Protein AF-A0A960K8X3-F1 (afdb_monomer_lite)

Sequence (149 aa):
ESIFLVGTPQCLLAEGLADLALEALLGPAPEPVLAELLHPLGIRYDTEVVAAVATAGEALSAVRGNAALILHDRGGSEDDAIDELVRWG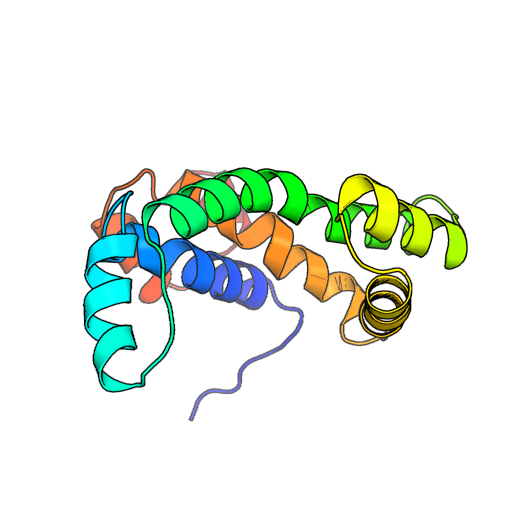LQPRERAAKSIAFLTHPTWRSYIFCYVAGLPMCRAFVRGEPARFEHLLTEQVTPQDLLAA

Foldseek 3Di:
DDDDDAPDLVLLQVLQLVVCVQCLPCNLQSQVVVCVVCVVVVDDGDSVVCSVCVVVQLVLLCLLVVLLCCVPPVVHDLVVSLCSCVVRVVDDSVVSNVSVCQCPPPRRVVSSCSNNVSNVLLCQQCVSPSVSSVCSVPDDDGSVNSVV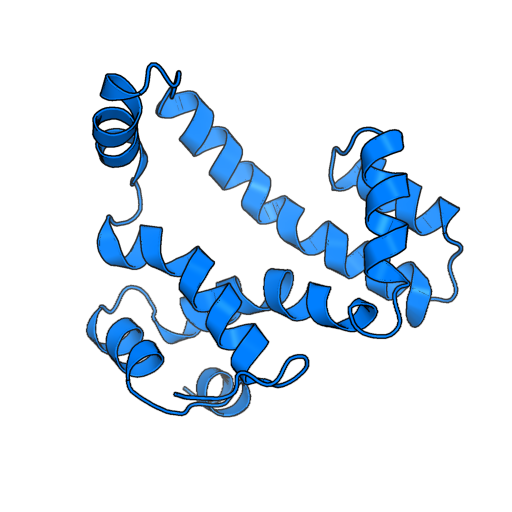D

pLDDT: mean 94.08, std 5.46, range [45.34, 98.75]

Secondary structure (DSSP, 8-state):
-----TTSHHHHHHHHHHHHHHHHHH-S--HHHHHHHHGGGT----HHHHHHHHHHHHHHTTHHHHHHHHHHTS---HHHHHHHHHHTS---HHHHHHHHHHHH-TTTTTTHHHHHHHHHHHHHHHTT-HHHHHHHHHS---HHHHHT-

Structure (mmCIF, N/CA/C/O backbone):
data_AF-A0A960K8X3-F1
#
_entry.id   AF-A0A960K8X3-F1
#
loop_
_atom_site.group_PDB
_atom_site.id
_atom_site.type_symbol
_atom_site.label_atom_id
_atom_site.label_alt_id
_atom_site.label_comp_id
_atom_site.label_asym_id
_atom_site.label_entity_id
_atom_site.label_seq_id
_atom_site.pdbx_PDB_ins_code
_atom_site.Cartn_x
_atom_site.Cartn_y
_atom_site.Cartn_z
_atom_site.occupancy
_atom_site.B_iso_or_equiv
_atom_site.auth_seq_id
_atom_site.auth_comp_id
_atom_site.auth_asym_id
_atom_site.auth_atom_id
_atom_site.pdbx_PDB_model_num
ATOM 1 N N . GLU A 1 1 ? 11.218 16.882 19.657 1.00 45.34 1 GLU A N 1
ATOM 2 C CA . GLU A 1 1 ? 11.329 16.702 18.197 1.00 45.34 1 GLU A CA 1
ATOM 3 C C . GLU A 1 1 ? 11.992 15.354 17.959 1.00 45.34 1 GLU A C 1
ATOM 5 O O . GLU A 1 1 ? 13.006 15.090 18.597 1.00 45.34 1 GLU A O 1
ATOM 10 N N . SER A 1 2 ? 11.386 14.469 17.171 1.00 75.69 2 SER A N 1
ATOM 11 C CA . SER A 1 2 ? 11.966 13.170 16.810 1.00 75.69 2 SER A CA 1
ATOM 12 C C . SER A 1 2 ? 12.365 13.191 15.336 1.00 75.69 2 SER A C 1
ATOM 14 O O . SER A 1 2 ? 11.664 13.754 14.499 1.00 75.69 2 SER A O 1
ATOM 16 N N . ILE A 1 3 ? 13.519 12.606 15.020 1.00 82.06 3 ILE A N 1
ATOM 17 C CA . ILE A 1 3 ? 13.980 12.418 13.641 1.00 82.06 3 ILE A CA 1
ATOM 18 C C . ILE A 1 3 ? 13.309 11.155 13.091 1.00 82.06 3 ILE A C 1
ATOM 20 O O . ILE A 1 3 ? 13.352 10.115 13.746 1.00 82.06 3 ILE A O 1
ATOM 24 N N . PHE A 1 4 ? 12.726 11.227 11.891 1.00 81.69 4 PHE A N 1
ATOM 25 C CA . PHE A 1 4 ? 12.222 10.056 11.166 1.00 81.69 4 PHE A CA 1
ATOM 26 C C . PHE A 1 4 ? 13.248 9.604 10.124 1.00 81.69 4 PHE A C 1
ATOM 28 O O . PHE A 1 4 ? 13.602 10.361 9.218 1.00 81.69 4 PHE A O 1
ATOM 35 N N . LEU A 1 5 ? 13.738 8.371 10.257 1.00 87.75 5 LEU A N 1
ATOM 36 C CA . LEU A 1 5 ? 14.736 7.805 9.353 1.00 87.75 5 LEU A CA 1
ATOM 37 C C . LEU A 1 5 ? 14.056 6.991 8.249 1.00 87.75 5 LEU A C 1
ATOM 39 O O . LEU A 1 5 ? 13.492 5.924 8.492 1.00 87.75 5 LEU A O 1
ATOM 43 N N . VAL A 1 6 ? 14.154 7.493 7.021 1.00 89.12 6 VAL A N 1
ATOM 44 C CA . VAL A 1 6 ? 13.649 6.832 5.813 1.00 89.12 6 VAL A CA 1
ATOM 45 C C . VAL A 1 6 ? 14.497 5.605 5.469 1.00 89.12 6 VAL A C 1
ATOM 47 O O . VAL A 1 6 ? 15.713 5.612 5.648 1.00 89.12 6 VAL A O 1
ATOM 50 N N . GLY A 1 7 ? 13.862 4.561 4.928 1.00 84.75 7 GLY A N 1
ATOM 51 C CA . GLY A 1 7 ? 14.547 3.334 4.506 1.00 84.75 7 GLY A CA 1
ATOM 52 C C . GLY A 1 7 ? 14.835 2.372 5.660 1.00 84.75 7 GLY A C 1
ATOM 53 O O . GLY A 1 7 ? 15.671 1.482 5.528 1.00 84.75 7 GLY A O 1
ATOM 54 N N . THR A 1 8 ? 14.151 2.554 6.789 1.00 89.06 8 THR A N 1
ATOM 55 C CA . THR A 1 8 ? 14.222 1.670 7.954 1.00 89.06 8 THR A CA 1
ATOM 56 C C . THR A 1 8 ? 12.971 0.787 8.034 1.00 89.06 8 THR A C 1
ATOM 58 O O . THR A 1 8 ? 11.943 1.126 7.441 1.00 89.06 8 THR A O 1
ATOM 61 N N . PRO A 1 9 ? 13.004 -0.325 8.793 1.00 87.62 9 PRO A N 1
ATOM 62 C CA . PRO A 1 9 ? 11.816 -1.153 9.015 1.00 87.62 9 PRO A CA 1
ATOM 63 C C . PRO A 1 9 ? 10.615 -0.390 9.598 1.00 87.62 9 PRO A C 1
ATOM 65 O O . PRO A 1 9 ? 9.474 -0.774 9.355 1.00 87.62 9 PRO A O 1
ATOM 68 N N . GLN A 1 10 ? 10.860 0.723 10.300 1.00 90.25 10 GLN A N 1
ATOM 69 C CA . GLN A 1 10 ? 9.812 1.612 10.804 1.00 90.25 10 GLN A CA 1
ATOM 70 C C . GLN A 1 10 ? 8.923 2.159 9.678 1.00 90.25 10 GLN A C 1
ATOM 72 O O . GLN A 1 10 ? 7.726 2.322 9.886 1.00 90.25 10 GLN A O 1
ATOM 77 N N . CYS A 1 11 ? 9.469 2.415 8.483 1.00 93.75 11 CYS A N 1
ATOM 78 C CA . CYS A 1 11 ? 8.678 2.903 7.352 1.00 93.75 11 CYS A CA 1
ATOM 79 C C . CYS A 1 11 ? 7.635 1.875 6.900 1.00 93.75 11 CYS A C 1
ATOM 81 O O . CYS A 1 11 ? 6.506 2.248 6.614 1.00 93.75 11 CYS A O 1
ATOM 83 N N . LEU A 1 12 ? 7.980 0.583 6.885 1.00 94.19 12 LEU A N 1
ATOM 84 C CA . LEU A 1 12 ? 7.037 -0.478 6.519 1.00 94.19 12 LEU A CA 1
ATOM 85 C C . LEU A 1 12 ? 5.853 -0.529 7.488 1.00 94.19 12 LEU A C 1
ATOM 87 O O . LEU A 1 12 ? 4.708 -0.623 7.055 1.00 94.19 12 LEU A O 1
ATOM 91 N N . LEU A 1 13 ? 6.131 -0.429 8.789 1.00 94.62 13 LEU A N 1
ATOM 92 C CA . LEU A 1 13 ? 5.092 -0.405 9.816 1.00 94.62 13 LEU A CA 1
ATOM 93 C C . LEU A 1 13 ? 4.251 0.867 9.738 1.00 94.62 13 LEU A C 1
ATOM 95 O O . LEU A 1 13 ? 3.033 0.786 9.824 1.00 94.62 13 LEU A O 1
ATOM 99 N N . ALA A 1 14 ? 4.882 2.025 9.535 1.00 94.00 14 ALA A N 1
ATOM 100 C CA . ALA A 1 14 ? 4.185 3.302 9.434 1.00 94.00 14 ALA A CA 1
ATOM 101 C C . ALA A 1 14 ? 3.200 3.329 8.254 1.00 94.00 14 ALA A C 1
ATOM 103 O O . ALA A 1 14 ? 2.041 3.687 8.446 1.00 94.00 14 ALA A O 1
ATOM 104 N N . GLU A 1 15 ? 3.632 2.906 7.061 1.00 95.50 15 GLU A N 1
ATOM 105 C CA . GLU A 1 15 ? 2.754 2.827 5.885 1.00 95.50 15 GLU A CA 1
ATOM 106 C C . GLU A 1 15 ? 1.652 1.774 6.089 1.00 95.50 15 GLU A C 1
ATOM 108 O O . GLU A 1 15 ? 0.478 2.043 5.847 1.00 95.50 15 GLU A O 1
ATOM 113 N N . GLY A 1 16 ? 1.999 0.596 6.622 1.00 95.62 16 GLY A N 1
ATOM 114 C CA . GLY A 1 16 ? 1.017 -0.452 6.903 1.00 95.62 16 GLY A CA 1
ATOM 115 C C . GLY A 1 16 ? -0.041 -0.049 7.931 1.00 95.62 16 GLY A C 1
ATOM 116 O O . GLY A 1 16 ? -1.207 -0.405 7.785 1.00 95.62 16 GLY A O 1
ATOM 117 N N . LEU A 1 17 ? 0.348 0.711 8.957 1.00 95.69 17 LEU A N 1
ATOM 118 C CA . LEU A 1 17 ? -0.571 1.271 9.947 1.00 95.69 17 LEU A CA 1
ATOM 119 C C . LEU A 1 17 ? -1.450 2.367 9.360 1.00 95.69 17 LEU A C 1
ATOM 121 O O . LEU A 1 17 ? -2.631 2.414 9.691 1.00 95.69 17 LEU A O 1
ATOM 125 N N . ALA A 1 18 ? -0.898 3.223 8.498 1.00 95.06 18 ALA A N 1
ATOM 126 C CA . ALA A 1 18 ? -1.667 4.261 7.826 1.00 95.06 18 ALA A CA 1
ATOM 127 C C . ALA A 1 18 ? -2.791 3.655 6.971 1.00 95.06 18 ALA A C 1
ATOM 129 O O . ALA A 1 18 ? -3.934 4.103 7.071 1.00 95.06 18 ALA A O 1
ATOM 130 N N . ASP A 1 19 ? -2.493 2.598 6.211 1.00 93.69 19 ASP A N 1
ATOM 131 C CA . ASP A 1 19 ? -3.495 1.891 5.406 1.00 93.69 19 ASP A CA 1
ATOM 132 C C . ASP A 1 19 ? -4.504 1.119 6.281 1.00 93.69 19 ASP A C 1
ATOM 134 O O . ASP A 1 19 ? -5.706 1.138 6.010 1.00 93.69 19 ASP A O 1
ATOM 138 N N . LEU A 1 20 ? -4.046 0.470 7.360 1.00 95.12 20 LEU A N 1
ATOM 139 C CA . LEU A 1 20 ? -4.909 -0.318 8.251 1.00 95.12 20 LEU A CA 1
ATOM 140 C C . LEU A 1 20 ? -5.806 0.547 9.154 1.00 95.12 20 LEU A C 1
ATOM 142 O O . LEU A 1 20 ? -6.844 0.076 9.620 1.00 95.12 20 LEU A O 1
ATOM 146 N N . ALA A 1 21 ? -5.430 1.801 9.419 1.00 94.38 21 ALA A N 1
ATOM 147 C CA . ALA A 1 21 ? -6.099 2.652 10.400 1.00 94.38 21 ALA A CA 1
ATOM 148 C C . ALA A 1 21 ? -7.601 2.809 10.137 1.00 94.38 21 ALA A C 1
ATOM 150 O O . ALA A 1 21 ? -8.384 2.775 11.083 1.00 94.38 21 ALA A O 1
ATOM 151 N N . LEU A 1 22 ? -8.017 2.945 8.872 1.00 91.62 22 LEU A N 1
ATOM 152 C CA . LEU A 1 22 ? -9.437 3.076 8.529 1.00 91.62 22 LEU A CA 1
ATOM 153 C C . LEU A 1 22 ? -10.240 1.839 8.947 1.00 91.62 22 LEU A C 1
ATOM 155 O O . LEU A 1 22 ? -11.282 1.983 9.581 1.00 91.62 22 LEU A O 1
ATOM 159 N N . GLU A 1 23 ? -9.730 0.642 8.656 1.00 91.69 23 GLU A N 1
ATOM 160 C CA . GLU A 1 23 ? -10.347 -0.627 9.060 1.00 91.69 23 GLU A CA 1
ATOM 161 C C . GLU A 1 23 ? -10.367 -0.773 10.589 1.00 91.69 23 GLU A C 1
ATOM 163 O O . GLU A 1 23 ? -11.380 -1.166 11.164 1.00 91.69 23 GLU A O 1
ATOM 168 N N . ALA A 1 24 ? -9.275 -0.402 11.265 1.00 92.75 24 ALA A N 1
ATOM 169 C CA . ALA A 1 24 ? -9.170 -0.491 12.720 1.00 92.75 24 ALA A CA 1
ATOM 170 C C . ALA A 1 24 ? -10.111 0.482 13.458 1.00 92.75 24 ALA A C 1
ATOM 172 O O . ALA A 1 24 ? -10.643 0.142 14.514 1.00 92.75 24 ALA A O 1
ATOM 173 N N . LEU A 1 25 ? -10.313 1.688 12.917 1.00 91.69 25 LEU A N 1
ATOM 174 C CA . LEU A 1 25 ? -11.126 2.746 13.527 1.00 91.69 25 LEU A CA 1
ATOM 175 C C . LEU A 1 25 ? -12.615 2.617 13.196 1.00 91.69 25 LEU A C 1
ATOM 177 O O . LEU A 1 25 ? -13.458 2.855 14.059 1.00 91.69 25 LEU A O 1
ATOM 181 N N . LEU A 1 26 ? -12.937 2.303 11.940 1.00 92.12 26 LEU A N 1
ATOM 182 C CA . LEU A 1 26 ? -14.297 2.386 11.396 1.00 92.12 26 LEU A CA 1
ATOM 183 C C . LEU A 1 26 ? -14.887 1.012 11.049 1.00 92.12 26 LEU A C 1
ATOM 185 O O . LEU A 1 26 ? -16.073 0.914 10.734 1.00 92.12 26 LEU A O 1
ATOM 189 N N . GLY A 1 27 ? -14.089 -0.054 11.134 1.00 90.81 27 GLY A N 1
ATOM 190 C CA . GLY A 1 27 ? -14.496 -1.403 10.764 1.00 90.81 27 GLY A CA 1
ATOM 191 C C . GLY A 1 27 ? -14.450 -1.657 9.249 1.00 90.81 27 GLY A C 1
ATOM 192 O O . GLY A 1 27 ? -13.880 -0.872 8.492 1.00 90.81 27 GLY A O 1
ATOM 193 N N . PRO A 1 28 ? -15.055 -2.764 8.779 1.00 87.12 28 PRO A N 1
ATOM 194 C CA . PRO A 1 28 ? -14.908 -3.246 7.401 1.00 87.12 28 PRO A CA 1
ATOM 195 C C . PRO A 1 28 ? -15.675 -2.432 6.347 1.00 87.12 28 PRO A C 1
ATOM 197 O O . PRO A 1 28 ? -15.546 -2.723 5.163 1.00 87.12 28 PRO A O 1
ATOM 200 N N . ALA A 1 29 ? -16.497 -1.463 6.759 1.00 91.31 29 ALA A N 1
ATOM 201 C CA . ALA A 1 29 ? -17.305 -0.629 5.869 1.00 91.31 29 ALA A CA 1
ATOM 202 C C . ALA A 1 29 ? -17.186 0.856 6.273 1.00 91.31 29 ALA A C 1
ATOM 204 O O . ALA A 1 29 ? -18.129 1.416 6.845 1.00 91.31 29 ALA A O 1
ATOM 205 N N . PRO A 1 30 ? -16.018 1.493 6.056 1.00 94.00 30 PRO A N 1
ATOM 206 C CA . PRO A 1 30 ? -15.779 2.884 6.446 1.00 94.00 30 PRO A CA 1
ATOM 207 C C . PRO A 1 30 ? -16.555 3.902 5.593 1.00 94.00 30 PRO A C 1
ATOM 209 O O . PRO A 1 30 ? -16.683 5.067 5.977 1.00 94.00 30 PRO A O 1
ATOM 212 N N . GLU A 1 31 ? -17.067 3.497 4.430 1.00 95.94 31 GLU A N 1
ATOM 213 C CA . GLU A 1 31 ? -17.585 4.384 3.390 1.00 95.94 31 GLU A CA 1
ATOM 214 C C . GLU A 1 31 ? -18.725 5.306 3.850 1.00 95.94 31 GLU A C 1
ATOM 216 O O . GLU A 1 31 ? -18.674 6.485 3.497 1.00 95.94 31 GLU A O 1
ATOM 221 N N . PRO A 1 32 ? -19.725 4.864 4.644 1.00 95.62 32 PRO A N 1
ATOM 222 C CA . PRO A 1 32 ? -20.785 5.756 5.118 1.00 95.62 32 PRO A CA 1
ATOM 223 C C . PRO A 1 32 ? -20.250 6.904 5.980 1.00 95.62 32 PRO A C 1
ATOM 225 O O . PRO A 1 32 ? -20.633 8.055 5.783 1.00 95.62 32 PRO A O 1
ATOM 228 N N . VAL A 1 33 ? -19.306 6.611 6.880 1.00 96.12 33 VAL A N 1
ATOM 229 C CA . VAL A 1 33 ? -18.677 7.625 7.741 1.00 96.12 33 VAL A CA 1
ATOM 230 C C . VAL A 1 33 ? -17.846 8.593 6.899 1.00 96.12 33 VAL A C 1
ATOM 232 O O . VAL A 1 33 ? -17.913 9.807 7.084 1.00 96.12 33 VAL A O 1
ATOM 235 N N . LEU A 1 34 ? -17.087 8.076 5.928 1.00 95.31 34 LEU A N 1
ATOM 236 C CA . LEU A 1 34 ? -16.301 8.916 5.024 1.00 95.31 34 LEU A CA 1
ATOM 237 C C . LEU A 1 34 ? -17.192 9.808 4.148 1.00 95.31 34 LEU A C 1
ATOM 239 O O . LEU A 1 34 ? -16.858 10.973 3.938 1.00 95.31 34 LEU A O 1
ATOM 243 N N . ALA A 1 35 ? -18.341 9.311 3.686 1.00 96.62 35 ALA A N 1
ATOM 244 C CA . ALA A 1 35 ? -19.303 10.103 2.925 1.00 96.62 35 ALA A CA 1
ATOM 245 C C . ALA A 1 35 ? -19.828 11.296 3.738 1.00 96.62 35 ALA A C 1
ATOM 247 O O . ALA A 1 35 ? -19.871 12.415 3.221 1.00 96.62 35 ALA A O 1
ATOM 248 N N . GLU A 1 36 ? -20.169 11.085 5.014 1.00 96.38 36 GLU A N 1
ATOM 249 C CA . GLU A 1 36 ? -20.609 12.155 5.919 1.00 96.38 36 GLU A CA 1
ATOM 250 C C . GLU A 1 36 ? -19.524 13.221 6.126 1.00 96.38 36 GLU A C 1
ATOM 252 O O . GLU A 1 36 ? -19.820 14.415 6.085 1.00 96.38 36 GLU A O 1
ATOM 257 N N . LEU A 1 37 ? -18.261 12.811 6.286 1.00 96.12 37 LEU A N 1
ATOM 258 C CA . LEU A 1 37 ? -17.129 13.729 6.460 1.00 96.12 37 LEU A CA 1
ATOM 259 C C . LEU A 1 37 ? -16.808 14.535 5.192 1.00 96.12 37 LEU A C 1
ATOM 261 O O . LEU A 1 37 ? -16.398 15.693 5.275 1.00 96.12 37 LEU A O 1
ATOM 265 N N . LEU A 1 38 ? -16.979 13.930 4.015 1.00 96.88 38 LEU A N 1
ATOM 266 C CA . LEU A 1 38 ? -16.639 14.532 2.723 1.00 96.88 38 LEU A CA 1
ATOM 267 C C . LEU A 1 38 ? -17.768 15.396 2.143 1.00 96.88 38 LEU A C 1
ATOM 269 O O . LEU A 1 38 ? -17.497 16.314 1.362 1.00 96.88 38 LEU A O 1
ATOM 273 N N . HIS A 1 39 ? -19.020 15.155 2.542 1.00 96.88 39 HIS A N 1
ATOM 274 C CA . HIS A 1 39 ? -20.187 15.879 2.035 1.00 96.88 39 HIS A CA 1
ATOM 275 C C . HIS A 1 39 ? -20.103 17.411 2.219 1.00 96.88 39 HIS A C 1
ATOM 277 O O . HIS A 1 39 ? -20.318 18.124 1.234 1.00 96.88 39 HIS A O 1
ATOM 283 N N . PRO A 1 40 ? -19.717 17.962 3.392 1.00 97.94 40 PRO A N 1
ATOM 284 C CA . PRO A 1 40 ? -19.579 19.411 3.582 1.00 97.94 40 PRO A CA 1
ATOM 285 C C . PRO A 1 40 ? -18.509 20.059 2.694 1.00 97.94 40 PRO A C 1
ATOM 287 O O . PRO A 1 40 ? -18.542 21.268 2.475 1.00 97.94 40 PRO A O 1
ATOM 290 N N . LEU A 1 41 ? -17.565 19.266 2.176 1.00 97.94 41 LEU A N 1
ATOM 291 C CA . LEU A 1 41 ? -16.504 19.724 1.276 1.00 97.94 41 LEU A CA 1
ATOM 292 C C . LEU A 1 41 ? -16.939 19.714 -0.198 1.00 97.94 41 LEU A C 1
ATOM 294 O O . LEU A 1 41 ? -16.162 20.100 -1.070 1.00 97.94 41 LEU A O 1
ATOM 298 N N . GLY A 1 42 ? -18.158 19.251 -0.498 1.00 97.00 42 GLY A N 1
ATOM 299 C CA . GLY A 1 42 ? -18.655 19.099 -1.866 1.00 97.00 42 GLY A CA 1
ATOM 300 C C . GLY A 1 42 ? -17.965 17.976 -2.649 1.00 97.00 42 GLY A C 1
ATOM 301 O O . GLY A 1 42 ? -18.044 17.947 -3.878 1.00 97.00 42 GLY A O 1
ATOM 302 N N . ILE A 1 43 ? -17.279 17.056 -1.964 1.00 96.62 43 ILE A N 1
ATOM 303 C CA . ILE A 1 43 ? -16.592 15.928 -2.595 1.00 96.62 43 ILE A CA 1
ATOM 304 C C . ILE A 1 43 ? -17.613 14.817 -2.835 1.00 96.62 43 ILE A C 1
ATOM 306 O O . ILE A 1 43 ? -18.207 14.281 -1.901 1.00 96.62 43 ILE A O 1
ATOM 310 N N . ARG A 1 44 ? -17.817 14.454 -4.106 1.00 94.81 44 ARG A N 1
ATOM 311 C CA . ARG A 1 44 ? -18.667 13.316 -4.469 1.00 94.81 44 ARG A CA 1
ATOM 312 C C . ARG A 1 44 ? -18.022 12.023 -3.971 1.00 94.81 44 ARG A C 1
ATOM 314 O O . ARG A 1 44 ? -16.928 11.678 -4.409 1.00 94.81 44 ARG A O 1
ATOM 321 N N . TYR A 1 45 ? -18.745 11.295 -3.129 1.00 96.56 45 TYR A N 1
ATOM 322 C CA . TYR A 1 45 ? -18.308 10.024 -2.570 1.00 96.56 45 TYR A CA 1
ATOM 323 C C . TYR A 1 45 ? -19.473 9.029 -2.610 1.00 96.56 45 TYR A C 1
ATOM 325 O O . TYR A 1 45 ? -20.402 9.109 -1.813 1.00 96.56 45 TYR A O 1
ATOM 333 N N . ASP A 1 46 ? -19.463 8.154 -3.612 1.00 97.31 46 ASP A N 1
ATOM 334 C CA . ASP A 1 46 ? -20.480 7.118 -3.803 1.00 97.31 46 ASP A CA 1
ATOM 335 C C . ASP A 1 46 ? -20.027 5.857 -3.067 1.00 97.31 46 ASP A C 1
ATOM 337 O O . ASP A 1 46 ? -19.052 5.223 -3.469 1.00 97.31 46 ASP A O 1
ATOM 341 N N . THR A 1 47 ? -20.683 5.539 -1.953 1.00 96.88 47 THR A N 1
ATOM 342 C CA . THR A 1 47 ? -20.206 4.513 -1.020 1.00 96.88 47 THR A CA 1
ATOM 343 C C . THR A 1 47 ? -20.140 3.129 -1.656 1.00 96.88 47 THR A C 1
ATOM 345 O O . THR A 1 47 ? -19.184 2.399 -1.414 1.00 96.88 47 THR A O 1
ATOM 348 N N . GLU A 1 48 ? -21.108 2.773 -2.504 1.00 96.50 48 GLU A N 1
ATOM 349 C CA . GLU A 1 48 ? -21.135 1.465 -3.169 1.00 96.50 48 GLU A CA 1
ATOM 350 C C . GLU A 1 48 ? -20.010 1.346 -4.199 1.00 96.50 48 GLU A C 1
ATOM 352 O O . GLU A 1 48 ? -19.278 0.353 -4.227 1.00 96.50 48 GLU A O 1
ATOM 357 N N . VAL A 1 49 ? -19.829 2.384 -5.022 1.00 96.75 49 VAL A N 1
ATOM 358 C CA . VAL A 1 49 ? -18.765 2.405 -6.032 1.00 96.75 49 VAL A CA 1
ATOM 359 C C . VAL A 1 49 ? -17.391 2.405 -5.370 1.00 96.75 49 VAL A C 1
ATOM 361 O O . VAL A 1 49 ? -16.504 1.665 -5.798 1.00 96.75 49 VAL A O 1
ATOM 364 N N . VAL A 1 50 ? -17.198 3.218 -4.330 1.00 95.62 50 VAL A N 1
ATOM 365 C CA . VAL A 1 50 ? -15.907 3.321 -3.643 1.00 95.62 50 VAL A CA 1
ATOM 366 C C . VAL A 1 50 ? -15.550 2.009 -2.949 1.00 95.62 50 VAL A C 1
ATOM 368 O O . VAL A 1 50 ? -14.429 1.546 -3.143 1.00 95.62 50 VAL A O 1
ATOM 371 N N . ALA A 1 51 ? -16.486 1.364 -2.245 1.00 94.56 51 ALA A N 1
ATOM 372 C CA . ALA A 1 51 ? -16.246 0.068 -1.604 1.00 94.56 51 ALA A CA 1
ATOM 373 C C . ALA A 1 51 ? -15.830 -1.013 -2.621 1.00 94.56 51 ALA A C 1
ATOM 375 O O . ALA A 1 51 ? -14.874 -1.769 -2.407 1.00 94.56 51 ALA A O 1
ATOM 376 N N . ALA A 1 52 ? -16.511 -1.062 -3.773 1.00 94.75 52 ALA A N 1
ATOM 377 C CA . ALA A 1 52 ? -16.195 -2.009 -4.840 1.00 94.75 52 ALA A CA 1
ATOM 378 C C . ALA A 1 52 ? -14.803 -1.752 -5.447 1.00 94.75 52 ALA A C 1
ATOM 380 O O . ALA A 1 52 ? -14.025 -2.688 -5.653 1.00 94.75 52 ALA A O 1
ATOM 381 N N . VAL A 1 53 ? -14.467 -0.484 -5.706 1.00 94.25 53 VAL A N 1
ATOM 382 C CA . VAL A 1 53 ? -13.159 -0.092 -6.250 1.00 94.25 53 VAL A CA 1
ATOM 383 C C . VAL A 1 53 ? -12.038 -0.324 -5.239 1.00 94.25 53 VAL A C 1
ATOM 385 O O . VAL A 1 53 ? -10.979 -0.801 -5.637 1.00 94.25 53 VAL A O 1
ATOM 388 N N . ALA A 1 54 ? -12.251 -0.032 -3.954 1.00 92.06 54 ALA A N 1
ATOM 389 C CA . ALA A 1 54 ? -11.267 -0.259 -2.897 1.00 92.06 54 ALA A CA 1
ATOM 390 C C . ALA A 1 54 ? -10.918 -1.749 -2.780 1.00 92.06 54 ALA A C 1
ATOM 392 O O . ALA A 1 54 ? -9.744 -2.114 -2.849 1.00 92.06 54 ALA A O 1
ATOM 393 N N . THR A 1 55 ? -11.940 -2.610 -2.729 1.00 90.75 55 THR A N 1
ATOM 394 C CA . THR A 1 55 ? -11.770 -4.071 -2.690 1.00 90.75 55 THR A CA 1
ATOM 395 C C . THR A 1 55 ? -10.979 -4.580 -3.898 1.00 90.75 55 THR A C 1
ATOM 397 O O . THR A 1 55 ? -10.024 -5.343 -3.751 1.00 90.75 55 THR A O 1
ATOM 400 N N . ALA A 1 56 ? -11.339 -4.141 -5.108 1.00 91.69 56 ALA A N 1
ATOM 401 C CA . ALA A 1 56 ? -10.618 -4.526 -6.321 1.00 91.69 56 ALA A CA 1
ATOM 402 C C . ALA A 1 56 ? -9.183 -3.971 -6.343 1.00 91.69 56 ALA A C 1
ATOM 404 O O . ALA A 1 56 ? -8.256 -4.659 -6.769 1.00 91.69 56 ALA A O 1
ATOM 405 N N . GLY A 1 57 ? -8.994 -2.737 -5.875 1.00 92.06 57 GLY A N 1
ATOM 406 C CA . GLY A 1 57 ? -7.713 -2.041 -5.838 1.00 92.06 57 GLY A CA 1
ATOM 407 C C . GLY A 1 57 ? -6.701 -2.691 -4.898 1.00 92.06 57 GLY A C 1
ATOM 408 O O . GLY A 1 57 ? -5.513 -2.711 -5.223 1.00 92.06 57 GLY A O 1
ATOM 409 N N . GLU A 1 58 ? -7.150 -3.283 -3.788 1.00 89.44 58 GLU A N 1
ATOM 410 C CA . GLU A 1 58 ? -6.266 -3.997 -2.861 1.00 89.44 58 GLU A CA 1
ATOM 411 C C . GLU A 1 58 ? -5.524 -5.144 -3.567 1.00 89.44 58 GLU A C 1
ATOM 413 O O . GLU A 1 58 ? -4.304 -5.262 -3.438 1.00 89.44 58 GLU A O 1
ATOM 418 N N . ALA A 1 59 ? -6.215 -5.916 -4.414 1.00 86.88 59 ALA A N 1
ATOM 419 C CA . ALA A 1 59 ? -5.601 -6.993 -5.196 1.00 86.88 59 ALA A CA 1
ATOM 420 C C . ALA A 1 59 ? -4.551 -6.486 -6.206 1.00 86.88 59 ALA A C 1
ATOM 422 O O . ALA A 1 59 ? -3.610 -7.206 -6.543 1.00 86.88 59 ALA A O 1
ATOM 423 N N . LEU A 1 60 ? -4.687 -5.243 -6.680 1.00 93.25 60 LEU A N 1
ATOM 424 C CA . LEU A 1 60 ? -3.755 -4.618 -7.626 1.00 93.25 60 LEU A CA 1
ATOM 425 C C . LEU A 1 60 ? -2.564 -3.940 -6.934 1.00 93.25 60 LEU A C 1
ATOM 427 O O . LEU A 1 60 ? -1.587 -3.582 -7.597 1.00 93.25 60 LEU A O 1
ATOM 431 N N . SER A 1 61 ? -2.618 -3.753 -5.612 1.00 89.75 61 SER A N 1
ATOM 432 C CA . SER A 1 61 ? -1.610 -3.002 -4.851 1.00 89.75 61 SER A CA 1
ATOM 433 C C . SER A 1 61 ? -0.188 -3.546 -5.052 1.00 89.75 61 SER A C 1
ATOM 435 O O . SER A 1 61 ? 0.756 -2.764 -5.218 1.00 89.75 61 SER A O 1
ATOM 437 N N . ALA A 1 62 ? -0.051 -4.874 -5.146 1.00 92.75 62 ALA A N 1
ATOM 438 C CA . ALA A 1 62 ? 1.213 -5.587 -5.306 1.00 92.75 62 ALA A CA 1
ATOM 439 C C . ALA A 1 62 ? 1.907 -5.350 -6.660 1.00 92.75 62 ALA A C 1
ATOM 441 O O . ALA A 1 62 ? 3.121 -5.532 -6.761 1.00 92.75 62 ALA A O 1
ATOM 442 N N . VAL A 1 63 ? 1.189 -4.890 -7.693 1.00 96.81 63 VAL A N 1
ATOM 443 C CA . VAL A 1 63 ? 1.747 -4.717 -9.049 1.00 96.81 63 VAL A CA 1
ATOM 444 C C . VAL A 1 63 ? 2.914 -3.726 -9.064 1.00 96.81 63 VAL A C 1
ATOM 446 O O . VAL A 1 63 ? 3.889 -3.908 -9.792 1.00 96.81 63 VAL A O 1
ATOM 449 N N . ARG A 1 64 ? 2.885 -2.699 -8.206 1.00 95.25 64 ARG A N 1
ATOM 450 C CA . ARG A 1 64 ? 4.018 -1.765 -8.088 1.00 95.25 64 ARG A CA 1
ATOM 451 C C . ARG A 1 64 ? 5.285 -2.449 -7.560 1.00 95.25 64 ARG A C 1
ATOM 453 O O . ARG A 1 64 ? 6.385 -2.079 -7.961 1.00 95.25 64 ARG A O 1
ATOM 460 N N . GLY A 1 65 ? 5.131 -3.462 -6.706 1.00 96.25 65 GLY A N 1
ATOM 461 C CA . GLY A 1 65 ? 6.226 -4.328 -6.269 1.00 96.25 65 GLY A CA 1
ATOM 462 C C . GLY A 1 65 ? 6.763 -5.191 -7.413 1.00 96.25 65 GLY A C 1
ATOM 463 O O . GLY A 1 65 ? 7.977 -5.288 -7.576 1.00 96.25 65 GLY A O 1
ATOM 464 N N . ASN A 1 66 ? 5.888 -5.738 -8.265 1.00 97.38 66 ASN A N 1
ATOM 465 C CA . ASN A 1 66 ? 6.314 -6.480 -9.459 1.00 97.38 66 ASN A CA 1
ATOM 466 C C . ASN A 1 66 ? 7.155 -5.614 -10.400 1.00 97.38 66 ASN A C 1
ATOM 468 O O . ASN A 1 66 ? 8.223 -6.047 -10.822 1.00 97.38 66 ASN A O 1
ATOM 472 N N . ALA A 1 67 ? 6.714 -4.384 -10.680 1.00 98.00 67 ALA A N 1
ATOM 473 C CA . ALA A 1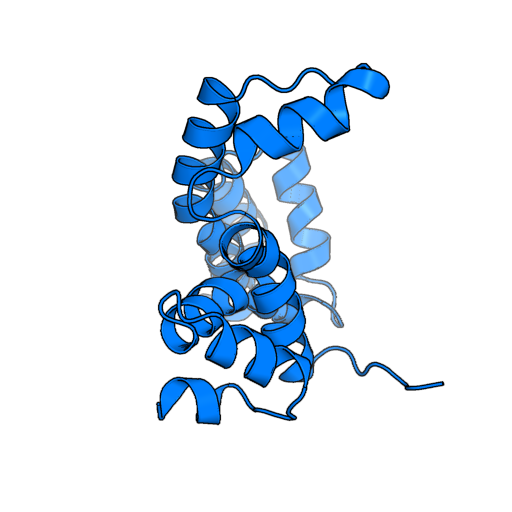 67 ? 7.464 -3.440 -11.507 1.00 98.00 67 ALA A CA 1
ATOM 474 C C . ALA A 1 67 ? 8.863 -3.155 -10.927 1.00 98.00 67 ALA A C 1
ATOM 476 O O . ALA A 1 67 ? 9.848 -3.129 -11.661 1.00 98.00 67 ALA A O 1
ATOM 477 N N . ALA A 1 68 ? 8.978 -3.021 -9.602 1.00 97.50 68 ALA A N 1
ATOM 478 C CA . ALA A 1 68 ? 10.271 -2.865 -8.937 1.00 97.50 68 ALA A CA 1
ATOM 479 C C . ALA A 1 68 ? 11.170 -4.105 -9.091 1.00 97.50 68 ALA A C 1
ATOM 481 O O . ALA A 1 68 ? 12.364 -3.970 -9.347 1.00 97.50 68 ALA A O 1
ATOM 482 N N . LEU A 1 69 ? 10.608 -5.313 -8.978 1.00 97.62 69 LEU A N 1
ATOM 483 C CA . LEU A 1 69 ? 11.351 -6.562 -9.187 1.00 97.62 69 LEU A CA 1
ATOM 484 C C . LEU A 1 69 ? 11.798 -6.730 -10.643 1.00 97.62 69 LEU A C 1
ATOM 486 O O . LEU A 1 69 ? 12.902 -7.207 -10.886 1.00 97.62 69 LEU A O 1
ATOM 490 N N . ILE A 1 70 ? 10.980 -6.319 -11.615 1.00 98.31 70 ILE A N 1
ATOM 491 C CA . ILE A 1 70 ? 11.367 -6.304 -13.034 1.00 98.31 70 ILE A CA 1
ATOM 492 C C . ILE A 1 70 ? 12.630 -5.455 -13.224 1.00 98.31 70 ILE A C 1
ATOM 494 O O . ILE A 1 70 ? 13.602 -5.946 -13.796 1.00 98.31 70 ILE A O 1
ATOM 498 N N . LEU A 1 71 ? 12.635 -4.237 -12.673 1.00 97.81 71 LEU A N 1
ATOM 499 C CA . LEU A 1 71 ? 13.741 -3.284 -12.798 1.00 97.81 71 LEU A CA 1
ATOM 500 C C . LEU A 1 71 ? 15.027 -3.731 -12.087 1.00 97.81 71 LEU A C 1
ATOM 502 O O . LEU A 1 71 ? 16.118 -3.494 -12.599 1.00 97.81 71 LEU A O 1
ATOM 506 N N . HIS A 1 72 ? 14.917 -4.327 -10.894 1.00 97.31 72 HIS A N 1
ATOM 507 C CA . HIS A 1 72 ? 16.070 -4.478 -9.988 1.00 97.31 72 HIS A CA 1
ATOM 508 C C . HIS A 1 72 ? 16.495 -5.919 -9.697 1.00 97.31 72 HIS A C 1
ATOM 510 O O . HIS A 1 72 ? 17.570 -6.113 -9.136 1.00 97.31 72 HIS A O 1
ATOM 516 N N . ASP A 1 73 ? 15.687 -6.916 -10.057 1.00 97.75 73 ASP A N 1
ATOM 517 C CA . ASP A 1 73 ? 15.940 -8.329 -9.728 1.00 97.75 73 ASP A CA 1
ATOM 518 C C . ASP A 1 73 ? 15.879 -9.240 -10.966 1.00 97.75 73 ASP A C 1
ATOM 520 O O . ASP A 1 73 ? 16.756 -10.073 -11.182 1.00 97.75 73 ASP A O 1
ATOM 524 N N . ARG A 1 74 ? 14.887 -9.041 -11.842 1.00 97.81 74 ARG A N 1
ATOM 525 C CA . ARG A 1 74 ? 14.611 -9.936 -12.982 1.00 97.81 74 ARG A CA 1
ATOM 526 C C . ARG A 1 74 ? 15.294 -9.523 -14.289 1.00 97.81 74 ARG A C 1
ATOM 528 O O . ARG A 1 74 ? 15.166 -10.233 -15.283 1.00 97.81 74 ARG A O 1
ATOM 535 N N . GLY A 1 75 ? 16.007 -8.396 -14.297 1.00 95.62 75 GLY A N 1
ATOM 536 C CA . GLY A 1 75 ? 16.759 -7.903 -15.457 1.00 95.62 75 GLY A CA 1
ATOM 537 C C . GLY A 1 75 ? 15.898 -7.359 -16.603 1.00 95.62 75 GLY A C 1
ATOM 538 O O . GLY A 1 75 ? 16.363 -7.344 -17.742 1.00 95.62 75 GLY A O 1
ATOM 539 N N . GLY A 1 76 ? 14.658 -6.949 -16.326 1.00 97.81 76 GLY A N 1
ATOM 540 C CA . GLY A 1 76 ? 13.777 -6.331 -17.317 1.00 97.81 76 GLY A CA 1
ATOM 541 C C . GLY A 1 76 ? 14.064 -4.843 -17.525 1.00 97.81 76 GLY A C 1
ATOM 542 O O . GLY A 1 76 ? 14.744 -4.194 -16.728 1.00 97.81 76 GLY A O 1
ATOM 543 N N . SER A 1 77 ? 13.543 -4.302 -18.621 1.00 98.25 77 SER A N 1
ATOM 544 C CA . SER A 1 77 ? 13.677 -2.893 -18.993 1.00 98.25 77 SER A CA 1
ATOM 545 C C . SER A 1 77 ? 12.666 -1.989 -18.273 1.00 98.25 77 SER A C 1
ATOM 547 O O . SER A 1 77 ? 11.709 -2.453 -17.648 1.00 98.25 77 SER A O 1
ATOM 549 N N . GLU A 1 78 ? 12.848 -0.668 -18.387 1.00 98.31 78 GLU A N 1
ATOM 550 C CA . GLU A 1 78 ? 11.834 0.296 -17.937 1.00 98.31 78 GLU A CA 1
ATOM 551 C C . GLU A 1 78 ? 10.511 0.131 -18.694 1.00 98.31 78 GLU A C 1
ATOM 553 O O . GLU A 1 78 ? 9.451 0.241 -18.081 1.00 98.31 78 GLU A O 1
ATOM 558 N N . ASP A 1 79 ? 10.558 -0.196 -19.989 1.00 98.50 79 ASP A N 1
ATOM 559 C CA . ASP A 1 79 ? 9.355 -0.450 -20.784 1.00 98.50 79 ASP A CA 1
ATOM 560 C C . ASP A 1 79 ? 8.599 -1.692 -20.289 1.00 98.50 79 ASP A C 1
ATOM 562 O O . ASP A 1 79 ? 7.378 -1.629 -20.151 1.00 98.50 79 ASP A O 1
ATOM 566 N N . ASP A 1 80 ? 9.303 -2.769 -19.913 1.00 98.62 80 ASP A N 1
ATOM 567 C CA . ASP A 1 80 ? 8.676 -3.964 -19.322 1.00 98.62 80 ASP A CA 1
ATOM 568 C C . ASP A 1 80 ? 7.957 -3.625 -18.003 1.00 98.62 80 ASP A C 1
ATOM 570 O O . ASP A 1 80 ? 6.844 -4.087 -17.740 1.00 98.62 80 ASP A O 1
ATOM 574 N N . ALA A 1 81 ? 8.570 -2.779 -17.169 1.00 98.50 81 ALA A N 1
ATOM 575 C CA . ALA A 1 81 ? 7.971 -2.326 -15.915 1.00 98.50 81 ALA A CA 1
ATOM 576 C C . ALA A 1 81 ? 6.772 -1.384 -16.139 1.00 98.50 81 ALA A C 1
ATOM 578 O O . ALA A 1 81 ? 5.792 -1.441 -15.391 1.00 98.50 81 ALA A O 1
ATOM 579 N N . ILE A 1 82 ? 6.813 -0.534 -17.171 1.00 98.75 82 ILE A N 1
ATOM 580 C CA . ILE A 1 82 ? 5.669 0.293 -17.581 1.00 98.75 82 ILE A CA 1
ATOM 581 C C . ILE A 1 82 ? 4.521 -0.599 -18.054 1.00 98.75 82 ILE A C 1
ATOM 583 O O . ILE A 1 82 ? 3.378 -0.374 -17.655 1.00 98.75 82 ILE A O 1
ATOM 587 N N . ASP A 1 83 ? 4.806 -1.611 -18.870 1.00 98.69 83 ASP A N 1
ATOM 588 C CA . ASP A 1 83 ? 3.796 -2.523 -19.405 1.00 98.69 83 ASP A CA 1
ATOM 589 C C . ASP A 1 83 ? 3.115 -3.333 -18.292 1.00 98.69 83 ASP A C 1
ATOM 591 O O . ASP A 1 83 ? 1.891 -3.473 -18.307 1.00 98.69 83 ASP A O 1
ATOM 595 N N . GLU A 1 84 ? 3.861 -3.765 -17.269 1.00 98.44 84 GLU A N 1
ATOM 596 C CA . GLU A 1 84 ? 3.317 -4.379 -16.047 1.00 98.44 84 GLU A CA 1
ATOM 597 C C . GLU A 1 84 ? 2.319 -3.441 -15.335 1.00 98.44 84 GLU A C 1
ATOM 599 O O . GLU A 1 84 ? 1.182 -3.825 -15.033 1.00 98.44 84 GLU A O 1
ATOM 604 N N . LEU A 1 85 ? 2.705 -2.178 -15.113 1.00 98.19 85 LEU A N 1
ATOM 605 C CA . LEU A 1 85 ? 1.861 -1.171 -14.454 1.00 98.19 85 LEU A CA 1
ATOM 606 C C . LEU A 1 85 ? 0.616 -0.812 -15.274 1.00 98.19 85 LEU A C 1
ATOM 608 O O . LEU A 1 85 ? -0.457 -0.597 -14.705 1.00 98.19 85 LEU A O 1
ATOM 612 N N . VAL A 1 86 ? 0.733 -0.754 -16.601 1.00 98.56 86 VAL A N 1
ATOM 613 C CA . VAL A 1 86 ? -0.402 -0.503 -17.497 1.00 98.56 86 VAL A CA 1
ATOM 614 C C . VAL A 1 86 ? -1.356 -1.693 -17.488 1.00 98.56 86 VAL A C 1
ATOM 616 O O . VAL A 1 86 ? -2.561 -1.527 -17.291 1.00 98.56 86 VAL A O 1
ATOM 619 N N . ARG A 1 87 ? -0.830 -2.904 -17.691 1.00 97.94 87 ARG A N 1
ATOM 620 C CA . ARG A 1 87 ? -1.641 -4.104 -17.904 1.00 97.94 87 ARG A CA 1
ATOM 621 C C . ARG A 1 87 ? -2.316 -4.595 -16.633 1.00 97.94 87 ARG A C 1
ATOM 623 O O . ARG A 1 87 ? -3.480 -5.002 -16.699 1.00 97.94 87 ARG A O 1
ATOM 630 N N . TRP A 1 88 ? -1.586 -4.614 -15.522 1.00 97.44 88 TRP A N 1
ATOM 631 C CA . TRP A 1 88 ? -2.047 -5.199 -14.263 1.00 97.44 88 TRP A CA 1
ATOM 632 C C . TRP A 1 88 ? -2.365 -4.139 -13.219 1.00 97.44 88 TRP A C 1
ATOM 634 O O . TRP A 1 88 ? -3.314 -4.303 -12.466 1.00 97.44 88 TRP A O 1
ATOM 644 N N . GLY A 1 89 ? -1.645 -3.018 -13.213 1.00 95.56 89 GLY A N 1
ATOM 645 C CA . GLY A 1 89 ? -1.935 -1.890 -12.323 1.00 95.56 89 GLY A CA 1
ATOM 646 C C . GLY A 1 89 ? -3.064 -0.990 -12.831 1.00 95.56 89 GLY A C 1
ATOM 647 O O . GLY A 1 89 ? -3.437 -0.043 -12.140 1.00 95.56 89 GLY A O 1
ATOM 648 N N . LEU A 1 90 ? -3.577 -1.261 -14.041 1.00 96.88 90 LEU A N 1
ATOM 649 C CA . LEU A 1 90 ? -4.605 -0.482 -14.740 1.00 96.88 90 LEU A CA 1
ATOM 650 C C . LEU A 1 90 ? -4.260 1.012 -14.831 1.00 96.88 90 LEU A C 1
ATOM 652 O O . LEU A 1 90 ? -5.136 1.880 -14.829 1.00 96.88 90 LEU A O 1
ATOM 656 N N . GLN A 1 91 ? -2.965 1.328 -14.889 1.00 96.56 91 GLN A N 1
ATOM 657 C CA . GLN A 1 91 ? -2.505 2.705 -14.959 1.00 96.56 91 GLN A CA 1
ATOM 658 C C . GLN A 1 91 ? -2.505 3.205 -16.408 1.00 96.56 91 GLN A C 1
ATOM 660 O O . GLN A 1 91 ? -2.076 2.489 -17.314 1.00 96.56 91 GLN A O 1
ATOM 665 N N . PRO A 1 92 ? -2.893 4.467 -16.657 1.00 98.12 92 PRO A N 1
ATOM 666 C CA . PRO A 1 92 ? -2.568 5.120 -17.918 1.00 98.12 92 PRO A CA 1
ATOM 667 C C . PRO A 1 92 ? -1.053 5.103 -18.149 1.00 98.12 92 PRO A C 1
ATOM 669 O O . PRO A 1 92 ? -0.289 5.319 -17.205 1.00 98.12 92 PRO A O 1
ATOM 672 N N . ARG A 1 93 ? -0.608 4.909 -19.399 1.00 97.75 93 ARG A N 1
ATOM 673 C CA . ARG A 1 93 ? 0.828 4.784 -19.722 1.00 97.75 93 ARG A CA 1
ATOM 674 C C . ARG A 1 93 ? 1.662 5.966 -19.223 1.00 97.75 93 ARG A C 1
ATOM 676 O O . ARG A 1 93 ? 2.758 5.759 -18.720 1.00 97.75 93 ARG A O 1
ATOM 683 N N . GLU A 1 94 ? 1.132 7.186 -19.291 1.00 97.88 94 GLU A N 1
ATOM 684 C CA . GLU A 1 94 ? 1.798 8.383 -18.756 1.00 97.88 94 GLU A CA 1
ATOM 685 C C . GLU A 1 94 ? 2.049 8.284 -17.241 1.00 97.88 94 GLU A C 1
ATOM 687 O O . GLU A 1 94 ? 3.142 8.585 -16.761 1.00 97.88 94 GLU A O 1
ATOM 692 N N . ARG A 1 95 ? 1.058 7.800 -16.478 1.00 97.62 95 ARG A N 1
ATOM 693 C CA . ARG A 1 95 ? 1.195 7.583 -15.033 1.00 97.62 95 ARG A CA 1
ATOM 694 C C . ARG A 1 95 ? 2.187 6.457 -14.740 1.00 97.62 95 ARG A C 1
ATOM 696 O O . ARG A 1 95 ? 3.031 6.637 -13.868 1.00 97.62 95 ARG A O 1
ATOM 703 N N . ALA A 1 96 ? 2.121 5.355 -15.485 1.00 98.06 96 ALA A N 1
ATOM 704 C CA . ALA A 1 96 ? 3.057 4.241 -15.347 1.00 98.06 96 ALA A CA 1
ATOM 705 C C . ALA A 1 96 ? 4.508 4.686 -15.603 1.00 98.06 96 ALA A C 1
ATOM 707 O O . ALA A 1 96 ? 5.384 4.433 -14.778 1.00 98.06 96 ALA A O 1
ATOM 708 N N . ALA A 1 97 ? 4.749 5.450 -16.674 1.00 97.50 97 ALA A N 1
ATOM 709 C CA . ALA A 1 97 ? 6.053 6.044 -16.963 1.00 97.50 97 ALA A CA 1
ATOM 710 C C . ALA A 1 97 ? 6.522 6.974 -15.833 1.00 97.50 97 ALA A C 1
ATOM 712 O O . ALA A 1 97 ? 7.680 6.932 -15.419 1.00 97.50 97 ALA A O 1
ATOM 713 N N . LYS A 1 98 ? 5.615 7.776 -15.259 1.00 97.31 98 LYS A N 1
ATOM 714 C CA . LYS A 1 98 ? 5.945 8.618 -14.104 1.00 97.31 98 LYS A CA 1
ATOM 715 C C . LYS A 1 98 ? 6.310 7.796 -12.864 1.00 97.31 98 LYS A C 1
ATOM 717 O O . LYS A 1 98 ? 7.196 8.211 -12.117 1.00 97.31 98 LYS A O 1
ATOM 722 N N . SER A 1 99 ? 5.663 6.652 -12.641 1.00 96.81 99 SER A N 1
ATOM 723 C CA . SER A 1 99 ? 5.991 5.749 -11.534 1.00 96.81 99 SER A CA 1
ATOM 724 C C . SER A 1 99 ? 7.407 5.184 -11.635 1.00 96.81 99 SER A C 1
ATOM 726 O O . 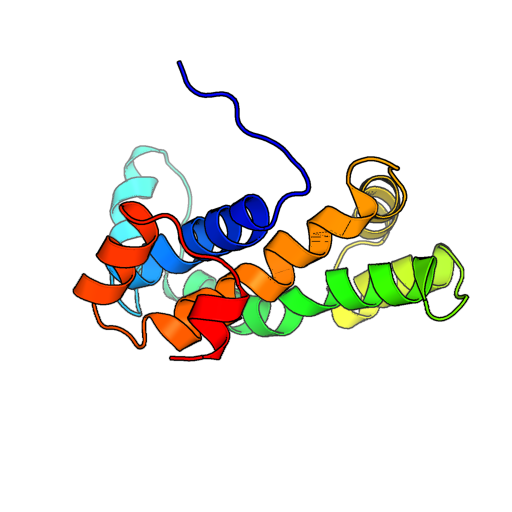SER A 1 99 ? 8.045 5.026 -10.595 1.00 96.81 99 SER A O 1
ATOM 728 N N . ILE A 1 100 ? 7.946 4.975 -12.843 1.00 97.81 100 ILE A N 1
ATOM 729 C CA . ILE A 1 100 ? 9.337 4.525 -13.024 1.00 97.81 100 ILE A CA 1
ATOM 730 C C . ILE A 1 100 ? 10.326 5.477 -12.351 1.00 97.81 100 ILE A C 1
ATOM 732 O O . ILE A 1 100 ? 11.224 5.014 -11.659 1.00 97.81 100 ILE A O 1
ATOM 736 N N . ALA A 1 101 ? 10.108 6.795 -12.426 1.00 96.50 101 ALA A N 1
ATOM 737 C CA . ALA A 1 101 ? 10.989 7.769 -11.779 1.00 96.50 101 ALA A CA 1
ATOM 738 C C . ALA A 1 101 ? 11.090 7.581 -10.252 1.00 96.50 101 ALA A C 1
ATOM 740 O O . ALA A 1 101 ? 12.135 7.852 -9.670 1.00 96.50 101 ALA A O 1
ATOM 741 N N . PHE A 1 102 ? 10.023 7.116 -9.591 1.00 95.69 102 PHE A N 1
ATOM 742 C CA . PHE A 1 102 ? 10.070 6.757 -8.170 1.00 95.69 102 PHE A CA 1
ATOM 743 C C . PHE A 1 102 ? 10.798 5.424 -7.961 1.00 95.69 102 PHE A C 1
ATOM 745 O O . PHE A 1 102 ? 11.647 5.310 -7.078 1.00 95.69 102 PHE A O 1
ATOM 752 N N . LEU A 1 103 ? 10.497 4.432 -8.805 1.00 96.88 103 LEU A N 1
ATOM 753 C CA . LEU A 1 103 ? 11.053 3.081 -8.720 1.00 96.88 103 LEU A CA 1
ATOM 754 C C . LEU A 1 103 ? 12.546 3.007 -9.060 1.00 96.88 103 LEU A C 1
ATOM 756 O O . LEU A 1 103 ? 13.205 2.058 -8.649 1.00 96.88 103 LEU A O 1
ATOM 760 N N . THR A 1 104 ? 13.103 3.989 -9.765 1.00 96.44 104 THR A N 1
ATOM 761 C CA . THR A 1 104 ? 14.538 4.063 -10.082 1.00 96.44 104 THR A CA 1
ATOM 762 C C . THR A 1 104 ? 15.291 5.082 -9.228 1.00 96.44 104 THR A C 1
ATOM 764 O O . THR A 1 104 ? 16.524 5.089 -9.227 1.00 96.44 104 THR A O 1
ATOM 767 N N . HIS A 1 105 ? 14.592 5.903 -8.433 1.00 96.19 105 HIS A N 1
ATOM 768 C CA . HIS A 1 105 ? 15.242 6.893 -7.579 1.00 96.19 105 HIS A CA 1
ATOM 769 C C . HIS A 1 105 ? 16.086 6.210 -6.485 1.00 96.19 105 HIS A C 1
ATOM 771 O O . HIS A 1 105 ? 15.563 5.370 -5.746 1.00 96.19 105 HIS A O 1
ATOM 777 N N . PRO A 1 106 ? 17.364 6.589 -6.290 1.00 92.62 106 PRO A N 1
ATOM 778 C CA . PRO A 1 106 ? 18.285 5.876 -5.399 1.00 92.62 106 PRO A CA 1
ATOM 779 C C . PRO A 1 106 ? 17.814 5.815 -3.939 1.00 92.62 106 PRO A C 1
ATOM 781 O O . PRO A 1 106 ? 18.047 4.812 -3.271 1.00 92.62 106 PRO A O 1
ATOM 784 N N . THR A 1 107 ? 17.107 6.845 -3.463 1.00 91.50 107 THR A N 1
ATOM 785 C CA . THR A 1 107 ? 16.507 6.874 -2.115 1.00 91.50 107 THR A CA 1
ATOM 786 C C . THR A 1 107 ? 15.211 6.065 -2.006 1.00 91.50 107 THR A C 1
ATOM 788 O O . THR A 1 107 ? 14.926 5.525 -0.944 1.00 91.50 107 THR A O 1
ATOM 791 N N . TRP A 1 108 ? 14.411 5.984 -3.076 1.00 92.94 108 TRP A N 1
ATOM 792 C CA . TRP A 1 108 ? 13.009 5.536 -2.995 1.00 92.94 108 TRP A CA 1
ATOM 793 C C . TRP A 1 108 ? 12.747 4.172 -3.628 1.00 92.94 108 TRP A C 1
ATOM 795 O O . TRP A 1 108 ? 11.721 3.562 -3.343 1.00 92.94 108 TRP A O 1
ATOM 805 N N . ARG A 1 109 ? 13.676 3.659 -4.441 1.00 93.62 109 ARG A N 1
ATOM 806 C CA . ARG A 1 109 ? 13.511 2.414 -5.206 1.00 93.62 109 ARG A CA 1
ATOM 807 C C . ARG A 1 109 ? 13.074 1.207 -4.369 1.00 93.62 109 ARG A C 1
ATOM 809 O O . ARG A 1 109 ? 12.290 0.396 -4.843 1.00 93.62 109 ARG A O 1
ATOM 816 N N . SER A 1 110 ? 13.535 1.100 -3.120 1.00 92.12 110 SER A N 1
ATOM 817 C CA . SER A 1 110 ? 13.121 0.043 -2.184 1.00 92.12 110 SER A CA 1
ATOM 818 C C . SER A 1 110 ? 11.898 0.418 -1.343 1.00 92.12 110 SER A C 1
ATOM 820 O O . SER A 1 110 ? 11.224 -0.461 -0.811 1.00 92.12 110 SER A O 1
ATOM 822 N N . TYR A 1 111 ? 11.576 1.708 -1.236 1.00 94.62 111 TYR A N 1
ATOM 823 C CA . TYR A 1 111 ? 10.490 2.214 -0.400 1.00 94.62 111 TYR A CA 1
ATOM 824 C C . TYR A 1 111 ? 9.117 1.736 -0.887 1.00 94.62 111 TYR A C 1
ATOM 826 O O . TYR A 1 111 ? 8.188 1.620 -0.095 1.00 94.62 111 TYR A O 1
ATOM 834 N N . ILE A 1 112 ? 8.985 1.363 -2.167 1.00 94.19 112 ILE A N 1
ATOM 835 C CA . ILE A 1 112 ? 7.736 0.802 -2.695 1.00 94.19 112 ILE A CA 1
ATOM 836 C C . ILE A 1 112 ? 7.250 -0.430 -1.914 1.00 94.19 112 ILE A C 1
ATOM 838 O O . ILE A 1 112 ? 6.045 -0.628 -1.763 1.00 94.19 112 ILE A O 1
ATOM 842 N N . PHE A 1 113 ? 8.179 -1.216 -1.363 1.00 93.81 113 PHE A N 1
ATOM 843 C CA . PHE A 1 113 ? 7.858 -2.386 -0.551 1.00 93.81 113 PHE A CA 1
ATOM 844 C C . PHE A 1 113 ? 7.267 -2.030 0.815 1.00 93.81 113 PHE A C 1
ATOM 846 O O . PHE A 1 113 ? 6.523 -2.840 1.359 1.00 93.81 113 PHE A O 1
ATOM 853 N N . CYS A 1 114 ? 7.499 -0.817 1.331 1.00 94.88 114 CYS A N 1
ATOM 854 C CA . CYS A 1 114 ? 6.827 -0.344 2.545 1.00 94.88 114 CYS A CA 1
ATOM 855 C C . CYS A 1 114 ? 5.313 -0.231 2.319 1.00 94.88 114 CYS A C 1
ATOM 857 O O . CYS A 1 114 ? 4.547 -0.677 3.164 1.00 94.88 114 CYS A O 1
ATOM 859 N N . TYR A 1 115 ? 4.887 0.250 1.144 1.00 91.50 115 TYR A N 1
ATOM 860 C CA . TYR A 1 115 ? 3.470 0.296 0.776 1.00 91.50 115 TYR A CA 1
ATOM 861 C C . TYR A 1 115 ? 2.889 -1.100 0.540 1.00 91.50 115 TYR A C 1
ATOM 863 O O . TYR A 1 115 ? 1.865 -1.455 1.109 1.00 91.50 115 TYR A O 1
ATOM 871 N N . VAL A 1 116 ? 3.526 -1.911 -0.314 1.00 93.69 116 VAL A N 1
ATOM 872 C CA . VAL A 1 116 ? 2.891 -3.165 -0.764 1.00 93.69 116 VAL A CA 1
ATOM 873 C C . VAL A 1 116 ? 2.944 -4.290 0.271 1.00 93.69 116 VAL A C 1
ATOM 875 O O . VAL A 1 116 ? 2.106 -5.185 0.226 1.00 93.69 116 VAL A O 1
ATOM 878 N N . ALA A 1 117 ? 3.911 -4.265 1.194 1.00 93.44 117 ALA A N 1
ATOM 879 C CA . ALA A 1 117 ? 4.049 -5.284 2.234 1.00 93.44 117 ALA A CA 1
ATOM 880 C C . ALA A 1 117 ? 3.555 -4.821 3.614 1.00 93.44 117 ALA A C 1
ATOM 882 O O . ALA A 1 117 ? 3.271 -5.670 4.458 1.00 93.44 117 ALA A O 1
ATOM 883 N N . GLY A 1 118 ? 3.441 -3.508 3.849 1.00 94.94 118 GLY A N 1
ATOM 884 C CA . GLY A 1 118 ? 3.051 -2.950 5.145 1.00 94.94 118 GLY A CA 1
ATOM 885 C C . GLY A 1 118 ? 1.652 -3.383 5.573 1.00 94.94 118 GLY A C 1
ATOM 886 O O . GLY A 1 118 ? 1.502 -4.028 6.610 1.00 94.94 118 GLY A O 1
ATOM 887 N N . LEU A 1 119 ? 0.635 -3.082 4.758 1.00 94.44 119 LEU A N 1
ATOM 888 C CA . LEU A 1 119 ? -0.761 -3.413 5.063 1.00 94.44 119 LEU A CA 1
ATOM 889 C C . LEU A 1 119 ? -0.979 -4.906 5.371 1.00 94.44 119 LEU A C 1
ATOM 891 O O . LEU A 1 119 ? -1.482 -5.204 6.456 1.00 94.44 119 LEU A O 1
ATOM 895 N N . PRO A 1 120 ? -0.607 -5.867 4.496 1.00 94.06 120 PRO A N 1
ATOM 896 C CA . PRO A 1 120 ? -0.870 -7.278 4.774 1.00 94.06 120 PRO A CA 1
ATOM 897 C C . PRO A 1 120 ? -0.143 -7.773 6.029 1.00 94.06 120 PRO A C 1
ATOM 899 O O . PRO A 1 120 ? -0.703 -8.581 6.768 1.00 94.06 120 PRO A O 1
ATOM 902 N N . MET A 1 121 ? 1.064 -7.270 6.311 1.00 95.69 121 MET A N 1
ATOM 903 C CA . MET A 1 121 ? 1.814 -7.643 7.512 1.00 95.69 121 MET A CA 1
ATOM 904 C C . MET A 1 121 ? 1.148 -7.110 8.786 1.00 95.69 121 MET A C 1
ATOM 906 O O . MET A 1 121 ? 0.894 -7.882 9.712 1.00 95.69 121 MET A O 1
ATOM 910 N N . CYS A 1 122 ? 0.808 -5.818 8.823 1.00 96.44 122 CYS A N 1
ATOM 911 C CA . CYS A 1 122 ? 0.116 -5.215 9.962 1.00 96.44 122 CYS A CA 1
ATOM 912 C C . CYS A 1 122 ? -1.259 -5.859 10.181 1.00 96.44 122 CYS A C 1
ATOM 914 O O . CYS A 1 122 ? -1.591 -6.236 11.305 1.00 96.44 122 CYS A O 1
ATOM 916 N N . ARG A 1 123 ? -2.041 -6.066 9.115 1.00 95.44 123 ARG A N 1
ATOM 917 C CA . ARG A 1 123 ? -3.365 -6.698 9.201 1.00 95.44 123 ARG A CA 1
ATOM 918 C C . ARG A 1 123 ? -3.276 -8.132 9.736 1.00 95.44 123 ARG A C 1
ATOM 920 O O . ARG A 1 123 ? -4.068 -8.510 10.599 1.00 95.44 123 ARG A O 1
ATOM 927 N N . ALA A 1 124 ? -2.290 -8.914 9.285 1.00 96.06 124 ALA A N 1
ATOM 928 C CA . ALA A 1 124 ? -2.073 -10.286 9.751 1.00 96.06 124 ALA A CA 1
ATOM 929 C C . ALA A 1 124 ? -1.683 -10.373 11.236 1.00 96.06 124 ALA A C 1
ATOM 931 O O . ALA A 1 124 ? -2.049 -11.347 11.901 1.00 96.06 124 ALA A O 1
ATOM 932 N N . PHE A 1 125 ? -0.972 -9.369 11.756 1.00 96.94 125 PHE A N 1
ATOM 933 C CA . PHE A 1 125 ? -0.660 -9.256 13.180 1.00 96.94 125 PHE A CA 1
ATOM 934 C C . PHE A 1 125 ? -1.883 -8.832 14.004 1.00 96.94 125 PHE A C 1
ATOM 936 O O . PHE A 1 125 ? -2.186 -9.456 15.025 1.00 96.94 125 PHE A O 1
ATOM 943 N N . VAL A 1 126 ? -2.595 -7.792 13.550 1.00 96.50 126 VAL A N 1
ATOM 944 C CA . VAL A 1 126 ? -3.714 -7.173 14.277 1.00 96.50 126 VAL A CA 1
ATOM 945 C C . VAL A 1 126 ? -4.934 -8.087 14.348 1.00 96.50 126 VAL A C 1
ATOM 947 O O . VAL A 1 126 ? -5.583 -8.119 15.386 1.00 96.50 126 VAL A O 1
ATOM 950 N N . ARG A 1 127 ? -5.256 -8.840 13.285 1.00 94.56 127 ARG A N 1
ATOM 951 C CA . ARG A 1 127 ? -6.373 -9.817 13.251 1.00 94.56 127 ARG A CA 1
ATOM 952 C C . ARG A 1 127 ? -7.721 -9.252 13.740 1.00 94.56 127 ARG A C 1
ATOM 954 O O . ARG A 1 127 ? -8.529 -9.973 14.317 1.00 94.56 127 ARG A O 1
ATOM 961 N N . GLY A 1 128 ? -7.958 -7.960 13.510 1.00 92.62 128 GLY A N 1
ATOM 962 C CA . GLY A 1 128 ? -9.162 -7.255 13.962 1.00 92.62 128 GLY A CA 1
ATOM 963 C C . GLY A 1 128 ? -9.231 -6.979 15.470 1.00 92.62 128 GLY A C 1
ATOM 964 O O . GLY A 1 128 ? -10.285 -6.577 15.950 1.00 92.62 128 GLY A O 1
ATOM 965 N N . GLU A 1 129 ? -8.149 -7.183 16.228 1.00 94.31 129 GLU A N 1
ATOM 966 C CA . GLU A 1 129 ? -8.078 -6.916 17.669 1.00 94.31 129 GLU A CA 1
ATOM 967 C C . GLU A 1 129 ? -7.561 -5.482 17.931 1.00 94.31 129 GLU A C 1
ATOM 969 O O . GLU A 1 129 ? -6.365 -5.227 17.749 1.00 94.31 129 GLU A O 1
ATOM 974 N N . PRO A 1 130 ? -8.393 -4.532 18.416 1.00 93.38 130 PRO A N 1
ATOM 975 C CA . PRO A 1 130 ? -7.974 -3.135 18.596 1.00 93.38 130 PRO A CA 1
ATOM 976 C C . PRO A 1 130 ? -6.761 -2.959 19.516 1.00 93.38 130 PRO A C 1
ATOM 978 O O . PRO A 1 130 ? -5.906 -2.121 19.251 1.00 93.38 130 PRO A O 1
ATOM 981 N N . ALA A 1 131 ? -6.630 -3.801 20.546 1.00 95.31 131 ALA A N 1
ATOM 982 C CA . ALA A 1 131 ? -5.480 -3.782 21.452 1.00 95.31 131 ALA A CA 1
ATOM 983 C C . ALA A 1 131 ? -4.152 -4.103 20.738 1.00 95.31 131 ALA A C 1
ATOM 985 O O . ALA A 1 131 ? -3.104 -3.577 21.104 1.00 95.31 131 ALA A O 1
ATOM 986 N N . ARG A 1 132 ? -4.180 -4.942 19.693 1.00 96.06 132 ARG A N 1
ATOM 987 C CA . ARG A 1 132 ? -2.992 -5.225 18.876 1.00 96.06 132 ARG A CA 1
ATOM 988 C C . ARG A 1 132 ? -2.660 -4.067 17.944 1.00 96.06 132 ARG A C 1
ATOM 990 O O . ARG A 1 132 ? -1.487 -3.808 17.709 1.00 96.06 132 ARG A O 1
ATOM 997 N N . PHE A 1 133 ? -3.669 -3.365 17.428 1.00 96.31 133 PHE A N 1
ATOM 998 C CA . PHE A 1 133 ? -3.443 -2.139 16.660 1.00 96.31 133 PHE A CA 1
ATOM 999 C C . PHE A 1 133 ? -2.826 -1.042 17.539 1.00 96.31 133 PHE A C 1
ATOM 1001 O O . PHE A 1 133 ? -1.835 -0.436 17.146 1.00 96.31 133 PHE A O 1
ATOM 1008 N N . GLU A 1 134 ? -3.347 -0.848 18.756 1.00 95.62 134 GLU A N 1
ATOM 1009 C CA . GLU A 1 134 ? -2.775 0.069 19.750 1.00 95.62 134 GLU A CA 1
ATOM 1010 C C . GLU A 1 134 ? -1.320 -0.285 20.078 1.00 95.62 134 GLU A C 1
ATOM 1012 O O . GLU A 1 134 ? -0.463 0.593 20.060 1.00 95.62 134 GLU A O 1
ATOM 1017 N N . HIS A 1 135 ? -1.013 -1.571 20.270 1.00 95.44 135 HIS A N 1
ATOM 1018 C CA . HIS A 1 135 ? 0.357 -2.033 20.494 1.00 95.44 135 HIS A CA 1
ATOM 1019 C C . HIS A 1 135 ? 1.321 -1.596 19.380 1.00 95.44 135 HIS A C 1
ATOM 1021 O O . HIS A 1 135 ? 2.416 -1.123 19.670 1.00 95.44 135 HIS A O 1
ATOM 1027 N N . LEU A 1 136 ? 0.910 -1.689 18.110 1.00 95.25 136 LEU A N 1
ATOM 1028 C CA . LEU A 1 136 ? 1.733 -1.227 16.986 1.00 95.25 136 LEU A CA 1
ATOM 1029 C C . LEU A 1 136 ? 1.920 0.305 16.952 1.00 95.25 136 LEU A C 1
ATOM 1031 O O . LEU A 1 136 ? 2.865 0.781 16.326 1.00 95.25 136 LEU A O 1
ATOM 1035 N N . LEU A 1 137 ? 1.035 1.080 17.592 1.00 94.06 137 LEU A N 1
ATOM 1036 C CA . LEU A 1 137 ? 1.149 2.540 17.696 1.00 94.06 137 LEU A CA 1
ATOM 1037 C C . LEU A 1 137 ? 2.052 2.987 18.850 1.00 94.06 137 LEU A C 1
ATOM 1039 O O . LEU A 1 137 ? 2.652 4.062 18.767 1.00 94.06 137 LEU A O 1
ATOM 1043 N N . THR A 1 138 ? 2.113 2.213 19.935 1.00 94.19 138 THR A N 1
ATOM 1044 C CA . THR A 1 138 ? 2.808 2.615 21.167 1.00 94.19 138 THR A CA 1
ATOM 1045 C C . THR A 1 138 ? 4.175 1.965 21.331 1.00 94.19 138 THR A C 1
ATOM 1047 O O . THR A 1 138 ? 5.060 2.576 21.931 1.00 94.19 138 THR A O 1
ATOM 1050 N N . GLU A 1 139 ? 4.373 0.762 20.790 1.00 93.50 139 GLU A N 1
ATOM 1051 C CA . GLU A 1 139 ? 5.597 -0.012 20.976 1.00 93.50 139 GLU A CA 1
ATOM 1052 C C . GLU A 1 139 ? 6.540 0.048 19.770 1.00 93.50 139 GLU A C 1
ATOM 1054 O O . GLU A 1 139 ? 6.137 0.173 18.612 1.00 93.50 139 GLU A O 1
ATOM 1059 N N . GLN A 1 140 ? 7.840 -0.089 20.045 1.00 88.88 140 GLN A N 1
ATOM 1060 C CA . GLN A 1 140 ? 8.846 -0.283 19.004 1.00 88.88 140 GLN A CA 1
ATOM 1061 C C . GLN A 1 140 ? 8.920 -1.761 18.635 1.00 88.88 140 GLN A C 1
ATOM 1063 O O . GLN A 1 140 ? 9.565 -2.551 19.321 1.00 88.88 140 GLN A O 1
ATOM 1068 N N . VAL A 1 141 ? 8.281 -2.116 17.528 1.00 91.69 141 VAL A N 1
ATOM 1069 C CA . VAL A 1 141 ? 8.310 -3.467 16.961 1.00 91.69 141 VAL A CA 1
ATOM 1070 C C . VAL A 1 141 ? 9.045 -3.481 15.626 1.00 91.69 141 VAL A C 1
ATOM 1072 O O . VAL A 1 141 ? 9.168 -2.466 14.938 1.00 91.69 141 VAL A O 1
ATOM 1075 N N . THR A 1 142 ? 9.557 -4.645 15.251 1.00 91.88 142 THR A N 1
ATOM 1076 C CA . THR A 1 142 ? 10.189 -4.902 13.958 1.00 91.88 142 THR A CA 1
ATOM 1077 C C . THR A 1 142 ? 9.299 -5.802 13.097 1.00 91.88 142 THR A C 1
ATOM 1079 O O . THR A 1 142 ? 8.473 -6.546 13.624 1.00 91.88 142 THR A O 1
ATOM 1082 N N . PRO A 1 143 ? 9.487 -5.829 11.765 1.00 92.75 143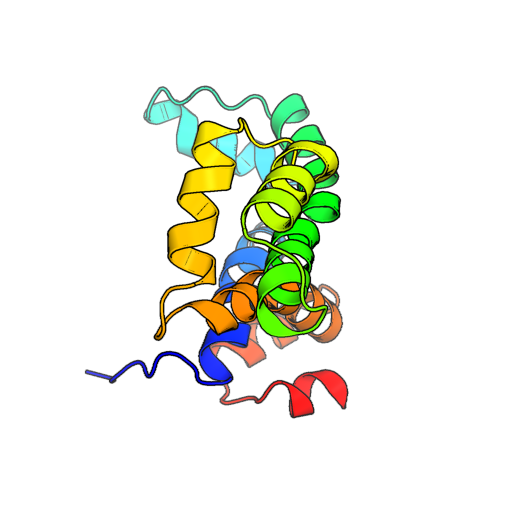 PRO A N 1
ATOM 1083 C CA . PRO A 1 143 ? 8.800 -6.791 10.902 1.00 92.75 143 PRO A CA 1
ATOM 1084 C C . PRO A 1 143 ? 8.979 -8.253 11.338 1.00 92.75 143 PRO A C 1
ATOM 1086 O O . PRO A 1 143 ? 8.076 -9.063 11.156 1.00 92.75 143 PRO A O 1
ATOM 1089 N N . GLN A 1 144 ? 10.125 -8.597 11.939 1.00 93.12 144 GLN A N 1
ATOM 1090 C CA . GLN A 1 144 ? 10.377 -9.947 12.442 1.00 93.12 144 GLN A CA 1
ATOM 1091 C C . GLN A 1 144 ? 9.474 -10.293 13.634 1.00 93.12 144 GLN A C 1
ATOM 1093 O O . GLN A 1 144 ? 9.026 -11.434 13.733 1.00 93.12 144 GLN A O 1
ATOM 1098 N N . ASP A 1 145 ? 9.177 -9.320 14.498 1.00 93.75 145 ASP A N 1
ATOM 1099 C CA . ASP A 1 145 ? 8.281 -9.512 15.643 1.00 93.75 145 ASP A CA 1
ATOM 1100 C C . ASP A 1 145 ? 6.851 -9.804 15.173 1.00 93.75 145 ASP A C 1
ATOM 1102 O O . ASP A 1 145 ? 6.195 -10.696 15.707 1.00 93.75 145 ASP A O 1
ATOM 1106 N N . LEU A 1 146 ? 6.396 -9.125 14.110 1.00 93.88 146 LEU A N 1
ATOM 1107 C CA . LEU A 1 146 ? 5.083 -9.374 13.505 1.00 93.88 146 LEU A CA 1
ATOM 1108 C C . LEU A 1 146 ? 4.993 -10.771 12.873 1.00 93.88 146 LEU A C 1
ATOM 1110 O O . LEU A 1 146 ? 3.942 -11.402 12.941 1.00 93.88 146 LEU A O 1
ATOM 1114 N N . LEU A 1 147 ? 6.079 -11.264 12.268 1.00 91.12 147 LEU A N 1
ATOM 1115 C CA . LEU A 1 147 ? 6.127 -12.599 11.657 1.00 91.12 147 LEU A CA 1
ATOM 1116 C C . LEU A 1 147 ? 6.174 -13.741 12.685 1.00 91.12 147 LEU A C 1
ATOM 1118 O O . LEU A 1 147 ? 5.841 -14.875 12.343 1.00 91.12 147 LEU A O 1
ATOM 1122 N N . ALA A 1 148 ? 6.615 -13.470 13.914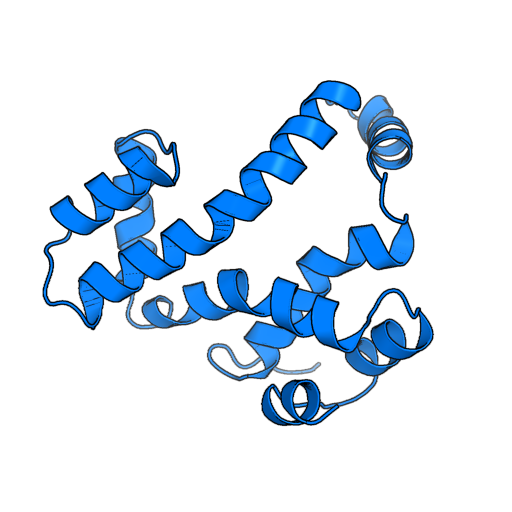 1.00 88.69 148 ALA A N 1
ATOM 1123 C CA . ALA A 1 148 ? 6.761 -14.474 14.967 1.00 88.69 148 ALA A CA 1
ATOM 1124 C C . ALA A 1 148 ? 5.488 -14.693 15.819 1.00 88.69 148 ALA A C 1
ATOM 1126 O O . ALA A 1 148 ? 5.489 -15.598 16.657 1.00 88.69 148 ALA A O 1
ATOM 1127 N N . ALA A 1 149 ? 4.433 -13.889 15.623 1.00 81.12 149 ALA A N 1
ATOM 1128 C CA . ALA A 1 149 ? 3.219 -13.811 16.457 1.00 81.12 149 ALA A CA 1
ATOM 1129 C C . ALA A 1 149 ? 1.947 -14.440 15.833 1.00 81.12 149 ALA A C 1
ATOM 1131 O O . ALA A 1 149 ? 1.043 -14.868 16.592 1.00 81.12 149 ALA A O 1
#

Radius of gyration: 17.28 Å; chains: 1; bounding box: 39×34×42 Å